Protein AF-A0A967IBI1-F1 (a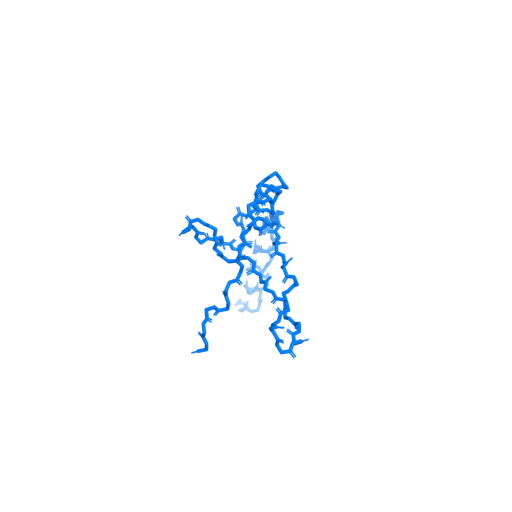fdb_monomer_lite)

Structure (mmCIF, N/CA/C/O backbone):
data_AF-A0A967IBI1-F1
#
_entry.id   AF-A0A967IBI1-F1
#
loop_
_atom_site.group_PDB
_atom_site.id
_atom_site.type_symbol
_atom_site.label_atom_id
_atom_site.label_alt_id
_atom_site.label_comp_id
_atom_site.label_asym_id
_atom_site.label_entity_id
_atom_site.label_seq_id
_atom_site.pdbx_PDB_ins_code
_atom_site.Cartn_x
_atom_site.Cartn_y
_atom_site.Cartn_z
_atom_site.occupancy
_atom_site.B_iso_or_equiv
_atom_site.auth_seq_id
_atom_site.auth_comp_id
_atom_site.auth_asym_id
_atom_site.auth_atom_id
_atom_site.pdbx_PDB_model_num
ATOM 1 N N . GLN A 1 1 ? 18.242 -18.015 -33.161 1.00 54.34 1 GLN A N 1
ATOM 2 C CA . GLN A 1 1 ? 18.428 -16.811 -32.322 1.00 54.34 1 GLN A CA 1
ATOM 3 C C . GLN A 1 1 ? 17.671 -17.035 -31.016 1.00 54.34 1 GLN A C 1
ATOM 5 O O . GLN A 1 1 ? 16.508 -17.409 -31.061 1.00 54.34 1 GLN A O 1
ATOM 10 N N . SER A 1 2 ? 18.365 -16.994 -29.881 1.00 78.00 2 SER A N 1
ATOM 11 C CA . SER A 1 2 ? 17.962 -17.609 -28.607 1.00 78.00 2 SER A CA 1
ATOM 12 C C . SER A 1 2 ? 16.836 -16.858 -27.878 1.00 78.00 2 SER A C 1
ATOM 14 O O . SER A 1 2 ? 16.945 -15.666 -27.606 1.00 78.00 2 SER A O 1
ATOM 16 N N . VAL A 1 3 ? 15.775 -17.580 -27.495 1.00 80.06 3 VAL A N 1
ATOM 17 C CA . VAL A 1 3 ? 14.612 -17.071 -26.731 1.00 80.06 3 VAL A CA 1
ATOM 18 C C . VAL A 1 3 ? 15.030 -16.412 -25.408 1.00 80.06 3 VAL A C 1
ATOM 20 O O . VAL A 1 3 ? 14.459 -15.402 -25.008 1.00 80.06 3 VAL A O 1
ATOM 23 N N . ALA A 1 4 ? 16.092 -16.921 -24.777 1.00 81.12 4 ALA A N 1
ATOM 24 C CA . ALA A 1 4 ? 16.664 -16.350 -23.559 1.00 81.12 4 ALA A CA 1
ATOM 25 C C . ALA A 1 4 ? 17.144 -14.896 -23.738 1.00 81.12 4 ALA A C 1
ATOM 27 O O . ALA A 1 4 ? 16.919 -14.067 -22.863 1.00 81.12 4 ALA A O 1
ATOM 28 N N . LEU A 1 5 ? 17.742 -14.556 -24.888 1.00 82.25 5 LEU A N 1
ATOM 29 C CA . LEU A 1 5 ? 18.207 -13.191 -25.158 1.00 82.25 5 LEU A CA 1
ATOM 30 C C . LEU A 1 5 ? 17.032 -12.215 -25.309 1.00 82.25 5 LEU A C 1
ATOM 32 O O . LEU A 1 5 ? 17.125 -11.063 -24.892 1.00 82.25 5 LEU A O 1
ATOM 36 N N . ARG A 1 6 ? 15.911 -12.687 -25.869 1.00 82.75 6 ARG A N 1
ATOM 37 C CA . ARG A 1 6 ? 14.686 -11.893 -26.000 1.00 82.75 6 ARG A CA 1
ATOM 38 C C . ARG A 1 6 ? 14.092 -11.554 -24.633 1.00 82.75 6 ARG A C 1
ATOM 40 O O . ARG A 1 6 ? 13.825 -10.384 -24.397 1.00 82.75 6 ARG A O 1
ATOM 47 N N . LEU A 1 7 ? 13.986 -12.533 -23.732 1.00 84.94 7 LEU A N 1
ATOM 48 C CA . LEU A 1 7 ? 13.476 -12.321 -22.370 1.00 84.94 7 LEU A CA 1
ATOM 49 C C . LEU A 1 7 ? 14.333 -11.325 -21.578 1.00 84.94 7 LEU A C 1
ATOM 51 O O . LEU A 1 7 ? 13.799 -10.467 -20.881 1.00 84.94 7 LEU A O 1
ATOM 55 N N . ILE A 1 8 ? 15.660 -11.405 -21.715 1.00 82.88 8 ILE A N 1
ATOM 56 C CA . ILE A 1 8 ? 16.582 -10.458 -21.069 1.00 82.88 8 ILE A CA 1
ATOM 57 C C . ILE A 1 8 ? 16.377 -9.046 -21.632 1.00 82.88 8 ILE A C 1
ATOM 59 O O . ILE A 1 8 ? 16.291 -8.082 -20.878 1.00 82.88 8 ILE A O 1
ATOM 63 N N . CYS A 1 9 ? 16.252 -8.916 -22.955 1.00 85.00 9 CYS A N 1
ATOM 64 C CA . CYS A 1 9 ? 16.043 -7.623 -23.601 1.00 85.00 9 CYS A CA 1
ATOM 65 C C . CYS A 1 9 ? 14.656 -7.023 -23.290 1.00 85.00 9 CYS A C 1
ATOM 67 O O . CYS A 1 9 ? 14.532 -5.806 -23.173 1.00 85.00 9 CYS A O 1
ATOM 69 N N . GLU A 1 10 ? 13.620 -7.854 -23.136 1.00 85.81 10 GLU A N 1
ATOM 70 C CA . GLU A 1 10 ? 12.283 -7.443 -22.681 1.00 85.81 10 GLU A CA 1
ATOM 71 C C . GLU A 1 10 ? 12.333 -6.941 -21.228 1.00 85.81 10 GLU A C 1
ATOM 73 O O . GLU A 1 10 ? 11.911 -5.813 -20.976 1.00 85.81 10 GLU A O 1
ATOM 78 N N . ARG A 1 11 ? 12.991 -7.673 -20.317 1.00 87.62 11 ARG A N 1
ATOM 79 C CA . ARG A 1 11 ? 13.198 -7.236 -18.924 1.00 87.62 11 ARG A CA 1
ATOM 80 C C . ARG A 1 11 ? 13.963 -5.918 -18.809 1.00 87.62 11 ARG A C 1
ATOM 82 O O . ARG A 1 11 ? 13.558 -5.040 -18.056 1.00 87.62 11 ARG A O 1
ATOM 89 N N . GLU A 1 12 ? 15.041 -5.746 -19.570 1.00 86.25 12 GLU A N 1
ATOM 90 C CA . GLU A 1 12 ? 15.816 -4.495 -19.603 1.00 86.25 12 GLU A CA 1
ATOM 91 C C . GLU A 1 12 ? 14.975 -3.300 -20.081 1.00 86.25 12 GLU A C 1
ATOM 93 O O . GLU A 1 12 ? 15.120 -2.184 -19.581 1.00 86.25 12 GLU A O 1
ATOM 98 N N . LYS A 1 13 ? 14.072 -3.520 -21.046 1.00 85.88 13 LYS A N 1
ATOM 99 C CA . LYS A 1 13 ? 13.133 -2.488 -21.507 1.00 85.88 13 LYS A CA 1
ATOM 100 C C . LYS A 1 13 ? 12.084 -2.163 -20.447 1.00 85.88 13 LYS A C 1
ATOM 102 O O . LYS A 1 13 ? 11.793 -0.988 -20.256 1.00 85.88 13 LYS A O 1
ATOM 107 N N . GLU A 1 14 ? 11.554 -3.167 -19.750 1.00 83.25 14 GLU A N 1
ATOM 108 C CA . GLU A 1 14 ? 10.613 -2.971 -18.640 1.00 83.25 14 GLU A CA 1
ATOM 109 C C . GLU A 1 14 ? 11.244 -2.162 -17.502 1.00 83.25 14 GLU A C 1
ATOM 111 O O . GLU A 1 14 ? 10.631 -1.219 -17.013 1.00 83.25 14 GLU A O 1
ATOM 116 N N . ILE A 1 15 ? 12.493 -2.465 -17.132 1.00 81.88 15 ILE A N 1
ATOM 117 C CA . ILE A 1 15 ? 13.226 -1.721 -16.099 1.00 81.88 15 ILE A CA 1
ATOM 118 C C . ILE A 1 15 ? 13.464 -0.270 -16.542 1.00 81.88 15 ILE A C 1
ATOM 120 O O . ILE A 1 15 ? 13.262 0.648 -15.754 1.00 81.88 15 ILE A O 1
ATOM 124 N N . LYS A 1 16 ? 13.837 -0.033 -17.808 1.00 82.81 16 LYS A N 1
ATOM 125 C CA . LYS A 1 16 ? 14.031 1.331 -18.340 1.00 82.81 16 LYS A CA 1
ATOM 126 C C . LYS A 1 16 ? 12.735 2.134 -18.446 1.00 82.81 16 LYS A C 1
ATOM 128 O O . LYS A 1 16 ? 12.773 3.355 -18.339 1.00 82.81 16 LYS A O 1
ATOM 133 N N . ALA A 1 17 ? 11.609 1.465 -18.682 1.00 84.62 17 ALA A N 1
ATOM 134 C CA . ALA A 1 17 ? 10.287 2.083 -18.730 1.00 84.62 17 ALA A CA 1
ATOM 135 C C . ALA A 1 17 ? 9.639 2.225 -17.341 1.00 84.62 17 ALA A C 1
ATOM 137 O O . ALA A 1 17 ? 8.584 2.849 -17.221 1.00 84.62 17 ALA A O 1
ATOM 138 N N . PHE A 1 18 ? 10.242 1.652 -16.295 1.00 83.75 18 PHE A N 1
ATOM 139 C CA . PHE A 1 18 ? 9.731 1.743 -14.938 1.00 83.75 18 PHE A CA 1
ATOM 140 C C . PHE A 1 18 ? 9.922 3.163 -14.396 1.00 83.75 18 PHE A C 1
ATOM 142 O O . PHE A 1 18 ? 11.037 3.600 -14.118 1.00 83.75 18 PHE A O 1
ATOM 149 N N . VAL A 1 19 ? 8.814 3.884 -14.226 1.00 78.56 19 VAL A N 1
ATOM 150 C CA . VAL A 1 19 ? 8.798 5.203 -13.588 1.00 78.56 19 VAL A CA 1
ATOM 151 C C . VAL A 1 19 ? 8.392 5.013 -12.125 1.00 78.56 19 VAL A C 1
ATOM 153 O 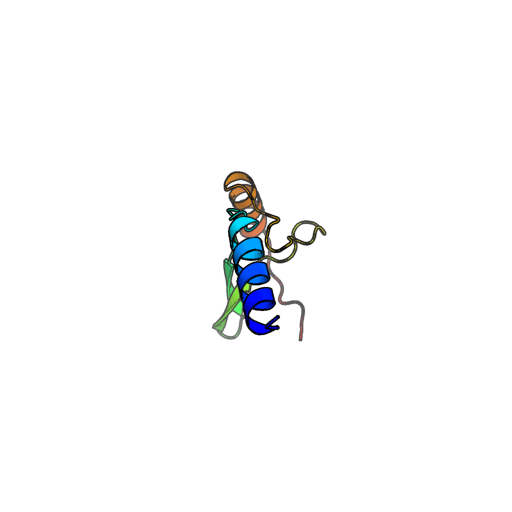O . VAL A 1 19 ? 7.226 4.691 -11.874 1.00 78.56 19 VAL A O 1
ATOM 156 N N . PRO A 1 20 ? 9.309 5.188 -11.153 1.00 79.12 20 PRO A N 1
ATOM 157 C CA . PRO A 1 20 ? 8.951 5.122 -9.745 1.00 79.12 20 PRO A CA 1
ATOM 158 C C . PRO A 1 20 ? 7.975 6.258 -9.431 1.00 79.12 20 PRO A C 1
ATOM 160 O O . PRO A 1 20 ? 8.261 7.426 -9.692 1.00 79.12 20 PRO A O 1
ATOM 163 N N . ARG A 1 21 ? 6.809 5.912 -8.887 1.00 74.69 21 ARG A N 1
ATOM 164 C CA . ARG A 1 21 ? 5.829 6.884 -8.398 1.00 74.69 21 ARG A CA 1
ATOM 165 C C . ARG A 1 21 ? 5.836 6.864 -6.884 1.00 74.69 21 ARG A C 1
ATOM 167 O O . ARG A 1 21 ? 5.722 5.793 -6.287 1.00 74.69 21 ARG A O 1
ATOM 174 N N . GLU A 1 22 ? 5.982 8.039 -6.284 1.00 73.50 22 GLU A N 1
ATOM 175 C CA . GLU A 1 22 ? 5.781 8.190 -4.851 1.00 73.50 22 GLU A CA 1
ATOM 176 C C . GLU A 1 22 ? 4.290 8.038 -4.557 1.00 73.50 22 GLU A C 1
ATOM 178 O O . GLU A 1 22 ? 3.448 8.675 -5.189 1.00 73.50 22 GLU A O 1
ATOM 183 N N . TYR A 1 23 ? 3.970 7.151 -3.624 1.00 77.50 23 TYR A N 1
ATOM 184 C CA . TYR A 1 23 ? 2.617 6.958 -3.141 1.00 77.50 23 TYR A CA 1
ATOM 185 C C . TYR A 1 23 ? 2.645 6.906 -1.622 1.00 77.50 23 TYR A C 1
ATOM 187 O O . TYR A 1 23 ? 3.607 6.442 -1.007 1.00 77.50 23 TYR A O 1
ATOM 195 N N . TRP A 1 24 ? 1.562 7.374 -1.027 1.00 74.44 24 TRP A N 1
ATOM 196 C CA . TRP A 1 24 ? 1.352 7.350 0.406 1.00 74.44 24 TRP A CA 1
ATOM 197 C C . TRP A 1 24 ? 0.281 6.312 0.732 1.00 74.44 24 TRP A C 1
ATOM 199 O O . TRP A 1 24 ? -0.712 6.165 0.021 1.00 74.44 24 TRP A O 1
ATOM 209 N N . SER A 1 25 ? 0.483 5.566 1.813 1.00 71.62 25 SER A N 1
ATOM 210 C CA . SER A 1 25 ? -0.505 4.631 2.346 1.00 71.62 25 SER A CA 1
ATOM 211 C C . SER A 1 25 ? -0.851 5.023 3.771 1.00 71.62 25 SER A C 1
ATOM 213 O O . SER A 1 25 ? 0.046 5.258 4.578 1.00 71.62 25 SER A O 1
ATOM 215 N N . ILE A 1 26 ? -2.145 5.068 4.079 1.00 73.75 26 ILE A N 1
ATOM 216 C CA . ILE A 1 26 ? -2.635 5.343 5.429 1.00 73.75 26 ILE A CA 1
ATOM 217 C C . ILE A 1 26 ? -2.952 4.003 6.093 1.00 73.75 26 ILE A C 1
ATOM 219 O O . ILE A 1 26 ? -3.750 3.212 5.578 1.00 73.75 26 ILE A O 1
ATOM 223 N N . GLU A 1 27 ? -2.300 3.752 7.224 1.00 76.75 27 GLU A N 1
ATOM 224 C CA . GLU A 1 27 ? -2.521 2.586 8.075 1.00 76.75 27 GLU A CA 1
ATOM 225 C C . GLU A 1 27 ? -3.107 3.064 9.405 1.00 76.75 27 GLU A C 1
ATOM 227 O O . GLU A 1 27 ? -2.572 3.979 10.029 1.00 76.75 27 GLU A O 1
ATOM 232 N N . ALA A 1 28 ? -4.207 2.451 9.829 1.00 73.31 28 ALA A N 1
ATOM 233 C CA . ALA A 1 28 ? -4.848 2.704 11.109 1.00 73.31 28 ALA A CA 1
ATOM 234 C C . ALA A 1 28 ? -4.681 1.474 12.005 1.00 73.31 28 ALA A C 1
ATOM 236 O O . ALA A 1 28 ? -4.983 0.352 11.591 1.00 73.31 28 ALA A O 1
ATOM 237 N N . ASP A 1 29 ? -4.202 1.681 13.229 1.00 76.06 29 ASP A N 1
ATOM 238 C CA . ASP A 1 29 ? -4.153 0.642 14.256 1.00 76.06 29 ASP A CA 1
ATOM 239 C C . ASP A 1 29 ? -5.471 0.698 15.039 1.00 76.06 29 ASP A C 1
ATOM 241 O O . ASP A 1 29 ? -5.737 1.654 15.770 1.00 76.06 29 ASP A O 1
ATOM 245 N N . LEU A 1 30 ? -6.346 -0.280 14.805 1.00 72.94 30 LEU A N 1
ATOM 246 C CA . LEU A 1 30 ? -7.681 -0.343 15.395 1.00 72.94 30 LEU A CA 1
ATOM 247 C C . LEU A 1 30 ? -7.723 -1.465 16.428 1.00 72.94 30 LEU A C 1
ATOM 249 O O . LEU A 1 30 ? -7.114 -2.519 16.250 1.00 72.94 30 LEU A O 1
ATOM 253 N N . LYS A 1 31 ? -8.479 -1.261 17.506 1.00 74.31 31 LYS A N 1
ATOM 254 C CA . LYS A 1 31 ? -8.719 -2.285 18.527 1.00 74.31 31 LYS A CA 1
ATOM 255 C C . LYS A 1 31 ? -10.181 -2.695 18.507 1.00 74.31 31 LYS A C 1
ATOM 257 O O . LYS A 1 31 ? -11.066 -1.846 18.510 1.00 74.31 31 LYS A O 1
ATOM 262 N N . THR A 1 32 ? -10.426 -3.999 18.494 1.00 70.00 32 THR A N 1
ATOM 263 C CA . THR A 1 32 ? -11.764 -4.552 18.726 1.00 70.00 32 THR A CA 1
ATOM 264 C C . THR A 1 32 ? -12.154 -4.399 20.198 1.00 70.00 32 THR A C 1
ATOM 266 O O . THR A 1 32 ? -11.286 -4.325 21.070 1.00 70.00 32 THR A O 1
ATOM 269 N N . GLU A 1 33 ? -13.453 -4.434 20.508 1.00 68.50 33 GLU A N 1
ATOM 270 C CA . GLU A 1 33 ? -13.944 -4.489 21.900 1.00 68.50 33 GLU A CA 1
ATOM 271 C C . GLU A 1 33 ? -13.391 -5.693 22.686 1.00 68.50 33 GLU A C 1
ATOM 273 O O . GLU A 1 33 ? -13.300 -5.645 23.909 1.00 68.50 33 GLU A O 1
ATOM 278 N N . LYS A 1 34 ? -12.961 -6.756 21.991 1.00 69.38 34 LYS A N 1
ATOM 279 C CA . LYS A 1 34 ? -12.320 -7.939 22.589 1.00 69.38 34 LYS A CA 1
ATOM 280 C C . LYS A 1 34 ? -10.828 -7.748 22.897 1.00 69.38 34 LYS A C 1
ATOM 282 O O . LYS A 1 34 ? -10.197 -8.664 23.414 1.00 69.38 34 LYS A O 1
ATOM 287 N N . GLY A 1 35 ? -10.258 -6.579 22.597 1.00 69.19 35 GLY A N 1
ATOM 288 C CA . GLY A 1 35 ? -8.852 -6.255 22.853 1.00 69.19 35 GLY A CA 1
ATOM 289 C C . GLY A 1 35 ? -7.875 -6.741 21.779 1.00 69.19 35 GLY A C 1
ATOM 290 O O . GLY A 1 35 ? -6.676 -6.492 21.897 1.00 69.19 35 GLY A O 1
ATOM 291 N N . GLU A 1 36 ? -8.356 -7.384 20.713 1.00 73.00 36 GLU A N 1
ATOM 292 C CA . GLU A 1 36 ? -7.524 -7.753 19.566 1.00 73.00 36 GLU A CA 1
ATOM 293 C C . GLU A 1 36 ? -7.263 -6.510 18.707 1.00 73.00 36 GLU A C 1
ATOM 295 O O . GLU A 1 36 ? -8.201 -5.881 18.203 1.00 73.00 36 GLU A O 1
ATOM 300 N N . GLY A 1 37 ? -5.987 -6.139 18.589 1.00 73.44 37 GLY A N 1
ATOM 301 C CA . GLY A 1 37 ? -5.521 -5.061 17.723 1.00 73.44 37 GLY A CA 1
ATOM 302 C C . GLY A 1 37 ? -5.291 -5.570 16.305 1.00 73.44 37 GLY A C 1
ATOM 303 O O . GLY A 1 37 ? -4.618 -6.582 16.110 1.00 73.44 37 GLY A O 1
ATOM 304 N N . PHE A 1 38 ? -5.826 -4.870 15.312 1.00 77.50 38 PHE A N 1
ATOM 305 C CA . PHE A 1 38 ? -5.580 -5.163 13.909 1.00 77.50 38 PHE A CA 1
ATOM 306 C C . PHE A 1 38 ? -5.258 -3.883 13.142 1.00 77.50 38 PHE A C 1
ATOM 308 O O . PHE A 1 38 ? -5.795 -2.807 13.404 1.00 77.50 38 PHE A O 1
ATOM 315 N N . LYS A 1 39 ? -4.371 -4.019 12.157 1.00 75.88 39 LYS A N 1
ATOM 316 C CA . LYS A 1 39 ? -4.031 -2.930 11.246 1.00 75.88 39 LYS A CA 1
ATOM 317 C C . LYS A 1 39 ? -5.012 -2.918 10.087 1.00 75.88 39 LYS A C 1
ATOM 319 O O . LYS A 1 39 ? -5.106 -3.896 9.345 1.00 75.88 39 LYS A O 1
ATOM 324 N N . ALA A 1 40 ? -5.706 -1.805 9.907 1.00 73.00 40 ALA A N 1
ATOM 325 C CA . ALA A 1 40 ? -6.538 -1.553 8.745 1.00 73.00 40 ALA A CA 1
ATOM 326 C C . ALA A 1 40 ? -5.814 -0.609 7.787 1.00 73.00 40 ALA A C 1
ATOM 328 O O . ALA A 1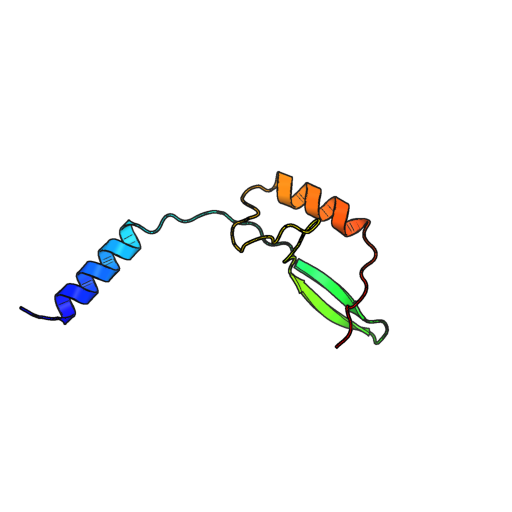 40 ? -5.257 0.410 8.188 1.00 73.00 40 ALA A O 1
ATOM 329 N N . LYS A 1 41 ? -5.835 -0.945 6.498 1.00 73.12 41 LYS A N 1
ATOM 330 C CA . LYS A 1 41 ? -5.344 -0.061 5.440 1.00 73.12 41 LYS A CA 1
ATOM 331 C C . LYS A 1 41 ? -6.513 0.684 4.827 1.00 73.12 41 LYS A C 1
ATOM 333 O O . LYS A 1 41 ? -7.570 0.098 4.582 1.00 73.12 41 LYS A O 1
ATOM 338 N N . LEU A 1 42 ? -6.316 1.966 4.552 1.00 69.00 42 LEU A N 1
ATOM 339 C CA . LEU A 1 42 ? -7.330 2.768 3.890 1.00 69.00 42 LEU A CA 1
ATOM 340 C C . LEU A 1 42 ? -7.455 2.356 2.417 1.00 69.00 42 LEU A C 1
ATOM 342 O O . LEU A 1 42 ? -6.544 2.570 1.622 1.00 69.00 42 LEU A O 1
ATOM 346 N N . HIS A 1 43 ? -8.596 1.768 2.056 1.00 65.25 43 HIS A N 1
ATOM 347 C CA . HIS A 1 43 ? -8.888 1.326 0.684 1.00 65.25 43 HIS A CA 1
ATOM 348 C C . HIS A 1 43 ? -9.975 2.156 -0.015 1.00 65.25 43 HIS A C 1
ATOM 350 O O . HIS A 1 43 ? -10.094 2.126 -1.242 1.00 65.25 43 HIS A O 1
ATOM 356 N N . LYS A 1 44 ? -10.807 2.877 0.740 1.00 61.81 44 LYS A N 1
ATOM 357 C CA . LYS A 1 44 ? -11.898 3.708 0.215 1.00 61.81 44 LYS A CA 1
ATOM 358 C C . LYS A 1 44 ? -12.072 4.939 1.090 1.00 61.81 44 LYS A C 1
ATOM 360 O O . LYS A 1 44 ? -12.058 4.815 2.309 1.00 61.81 44 LYS A O 1
ATOM 365 N N . VAL A 1 45 ? -12.299 6.082 0.457 1.00 65.25 45 VAL A N 1
ATOM 366 C CA . VAL A 1 45 ? -12.658 7.341 1.116 1.00 65.25 45 VAL A CA 1
ATOM 367 C C . VAL A 1 45 ? -13.837 7.924 0.355 1.00 65.25 45 VAL A C 1
ATOM 369 O O . VAL A 1 45 ? -13.771 8.026 -0.867 1.00 65.25 45 VAL A O 1
ATOM 372 N N . ASP A 1 46 ? -14.909 8.286 1.060 1.00 58.50 46 ASP A N 1
ATOM 373 C CA . ASP A 1 46 ? -16.042 9.034 0.490 1.00 58.50 46 ASP A CA 1
ATOM 374 C C . ASP A 1 46 ? -16.635 8.378 -0.779 1.00 58.50 46 ASP A C 1
ATOM 376 O O . ASP A 1 46 ? -16.888 9.001 -1.807 1.00 58.50 46 ASP A O 1
ATOM 380 N N . GLY A 1 47 ? -16.740 7.043 -0.767 1.00 59.91 47 GLY A N 1
ATOM 381 C CA . GLY A 1 47 ? -17.220 6.257 -1.913 1.00 59.91 47 GLY A CA 1
ATOM 382 C C . GLY A 1 47 ? -16.232 6.123 -3.083 1.00 59.91 47 GLY A C 1
ATOM 383 O O . GLY A 1 47 ? -16.456 5.299 -3.973 1.00 59.91 47 GLY A O 1
ATOM 384 N N . LYS A 1 48 ? -15.100 6.836 -3.071 1.00 54.84 48 LYS A N 1
ATOM 385 C CA . LYS A 1 48 ? -14.015 6.689 -4.046 1.00 54.84 48 LYS A CA 1
ATOM 386 C C . LYS A 1 48 ? -13.026 5.625 -3.572 1.00 54.84 48 LYS A C 1
ATOM 388 O O . LYS A 1 48 ? -12.471 5.694 -2.475 1.00 54.84 48 LYS A O 1
ATOM 393 N N . LYS A 1 49 ? -12.811 4.601 -4.403 1.00 57.28 49 LYS A N 1
ATOM 394 C CA . LYS A 1 49 ? -11.742 3.618 -4.181 1.00 57.28 49 LYS A CA 1
ATOM 395 C C . LYS A 1 49 ? -10.401 4.339 -4.279 1.00 57.28 49 LYS A C 1
ATOM 397 O O . LYS A 1 49 ? -10.088 4.904 -5.322 1.00 57.28 49 LYS A O 1
ATOM 402 N N . LEU A 1 50 ? -9.639 4.303 -3.192 1.00 63.75 50 LEU A N 1
ATOM 403 C CA . LEU A 1 50 ? -8.247 4.712 -3.199 1.00 63.75 50 LEU A CA 1
ATOM 404 C C . LEU A 1 50 ? -7.476 3.564 -3.848 1.00 63.75 50 LEU A C 1
ATOM 406 O O . LEU A 1 50 ? -7.295 2.498 -3.257 1.00 63.75 50 LEU A O 1
ATOM 410 N N . ASP A 1 51 ? -7.119 3.749 -5.115 1.00 58.25 51 ASP A N 1
ATOM 411 C CA . ASP A 1 51 ? -6.225 2.826 -5.804 1.00 58.25 51 ASP A CA 1
ATOM 412 C C . ASP A 1 51 ? -4.835 2.846 -5.143 1.00 58.25 51 ASP A C 1
ATOM 414 O O . ASP A 1 51 ? -4.515 3.766 -4.386 1.00 58.25 51 ASP A O 1
ATOM 418 N N . LYS A 1 52 ? -3.978 1.855 -5.421 1.00 57.09 52 LYS A N 1
ATOM 419 C CA . LYS A 1 52 ? -2.661 1.738 -4.751 1.00 57.09 52 LYS A CA 1
ATOM 420 C C . LYS A 1 52 ? -1.756 2.963 -4.950 1.00 57.09 52 LYS A C 1
ATOM 422 O O . LYS A 1 52 ? -0.811 3.142 -4.193 1.00 57.09 52 LYS A O 1
ATOM 427 N N . PHE A 1 53 ? -2.067 3.792 -5.943 1.00 59.81 53 PHE A N 1
ATOM 428 C CA . PHE A 1 53 ? -1.355 5.019 -6.294 1.00 59.81 53 PHE A CA 1
ATOM 429 C C . PHE A 1 53 ? -2.210 6.281 -6.126 1.00 59.81 53 PHE A C 1
ATOM 431 O O . PHE A 1 53 ? -1.849 7.326 -6.644 1.00 59.81 53 PHE A O 1
ATOM 438 N N . ALA A 1 54 ? -3.370 6.201 -5.472 1.00 62.50 54 ALA A N 1
ATOM 439 C CA . ALA A 1 54 ? -4.308 7.322 -5.442 1.00 62.50 54 ALA A CA 1
ATOM 440 C C . ALA A 1 54 ? -3.886 8.463 -4.503 1.00 62.50 54 ALA A C 1
ATOM 442 O O . ALA A 1 54 ? -4.379 9.574 -4.671 1.00 62.50 54 ALA A O 1
ATOM 443 N N . ILE A 1 55 ? -2.987 8.216 -3.541 1.00 68.00 55 ILE A N 1
ATOM 444 C CA . ILE A 1 55 ? -2.418 9.276 -2.701 1.00 68.00 55 ILE A CA 1
ATOM 445 C C . ILE A 1 55 ? -1.004 9.589 -3.195 1.00 68.00 55 ILE A C 1
ATOM 447 O O . ILE A 1 55 ? -0.025 9.009 -2.733 1.00 68.00 55 ILE A O 1
ATOM 451 N N . GLU A 1 56 ? -0.900 10.523 -4.134 1.00 67.81 56 GLU A N 1
ATOM 452 C CA . GLU A 1 56 ? 0.387 10.997 -4.673 1.00 67.81 56 GLU A CA 1
ATOM 453 C C . GLU A 1 56 ? 0.954 12.178 -3.860 1.00 67.81 56 GLU A C 1
ATOM 455 O O . GLU A 1 56 ? 2.061 12.642 -4.115 1.00 67.81 56 GLU A O 1
ATOM 460 N N . SER A 1 57 ? 0.205 12.697 -2.877 1.00 72.56 57 SER A N 1
ATOM 461 C CA . SER A 1 5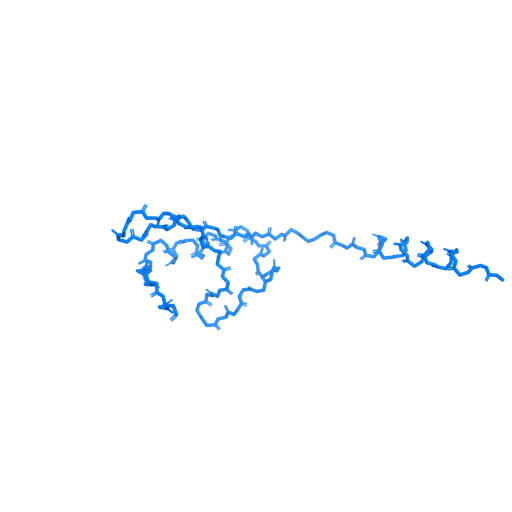7 ? 0.585 13.896 -2.126 1.00 72.56 57 SER A CA 1
ATOM 462 C C . SER A 1 57 ? 0.314 13.779 -0.631 1.00 72.56 57 SER A C 1
ATOM 464 O O . SER A 1 57 ? -0.778 13.401 -0.200 1.00 72.56 57 SER A O 1
ATOM 466 N N . LYS A 1 58 ? 1.285 14.237 0.168 1.00 71.88 58 LYS A N 1
ATOM 467 C CA . LYS A 1 58 ? 1.178 14.362 1.628 1.00 71.88 58 LYS A CA 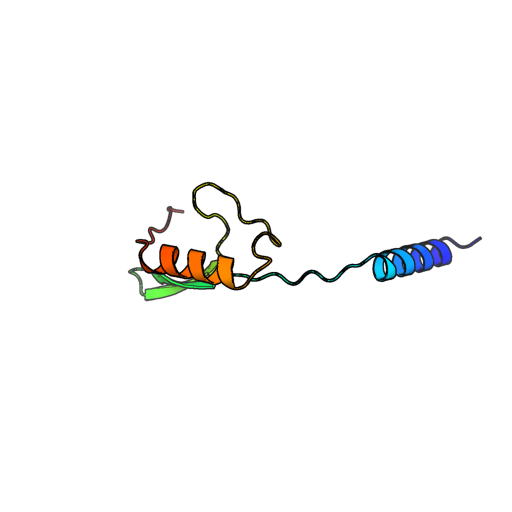1
ATOM 468 C C . LYS A 1 58 ? -0.043 15.181 2.064 1.00 71.88 58 LYS A C 1
ATOM 470 O O . LYS A 1 58 ? -0.625 14.886 3.098 1.00 71.88 58 LYS A O 1
ATOM 475 N N . LYS A 1 59 ? -0.456 16.181 1.275 1.00 75.31 59 LYS A N 1
ATOM 476 C CA . LYS A 1 59 ? -1.609 17.035 1.606 1.00 75.31 59 LYS A CA 1
ATOM 477 C C . LYS A 1 59 ? -2.932 16.265 1.543 1.00 75.31 59 LYS A C 1
ATOM 479 O O . LYS A 1 59 ? -3.732 16.365 2.462 1.00 75.31 59 LYS A O 1
ATOM 484 N N . GLN A 1 60 ? -3.104 15.431 0.513 1.00 73.06 60 GLN A N 1
ATOM 485 C CA . GLN A 1 60 ? -4.241 14.511 0.437 1.00 73.06 60 GLN A CA 1
ATOM 486 C C . GLN A 1 60 ? -4.198 13.497 1.577 1.00 73.06 60 GLN A C 1
ATOM 488 O O . GLN A 1 60 ? -5.228 13.224 2.174 1.00 73.06 60 GLN A O 1
ATOM 493 N N . ALA A 1 61 ? -3.018 12.965 1.912 1.00 71.31 61 ALA A N 1
ATOM 494 C CA . ALA A 1 61 ? -2.891 12.051 3.043 1.00 71.31 61 ALA A CA 1
ATOM 495 C C . ALA A 1 61 ? -3.349 12.696 4.365 1.00 71.31 61 ALA A C 1
ATOM 497 O O . ALA A 1 61 ? -4.044 12.047 5.139 1.00 71.31 61 ALA A O 1
ATOM 498 N N . ASP A 1 62 ? -2.988 13.961 4.601 1.00 74.31 62 ASP A N 1
ATOM 499 C CA . ASP A 1 62 ? -3.327 14.708 5.819 1.00 74.31 62 ASP A CA 1
ATOM 500 C C . ASP A 1 62 ? -4.825 15.041 5.907 1.00 74.31 62 ASP A C 1
ATOM 502 O O . ASP A 1 62 ? -5.445 14.784 6.934 1.00 74.31 62 ASP A O 1
ATOM 506 N N . GLU A 1 63 ? -5.439 15.506 4.810 1.00 77.38 63 GLU A N 1
ATOM 507 C CA . GLU A 1 63 ? -6.894 15.744 4.741 1.00 77.38 63 GLU A CA 1
ATOM 508 C C . GLU A 1 63 ? -7.690 14.457 5.005 1.00 77.38 63 GLU A C 1
ATOM 510 O O . GLU A 1 63 ? -8.677 14.455 5.743 1.00 77.38 63 GLU A O 1
ATOM 515 N N . LEU A 1 64 ? -7.226 13.335 4.448 1.00 72.19 64 LEU A N 1
ATOM 516 C CA . LEU A 1 64 ? -7.809 12.022 4.706 1.00 72.19 64 LEU A CA 1
ATOM 517 C C . LEU A 1 64 ? -7.624 11.590 6.159 1.00 72.19 64 LEU A C 1
ATOM 519 O O . LEU A 1 64 ? -8.553 11.046 6.748 1.00 72.19 64 LEU A O 1
ATOM 523 N N . LEU A 1 65 ? -6.446 11.828 6.737 1.00 72.31 65 LEU A N 1
ATOM 524 C CA . LEU A 1 65 ? -6.142 11.488 8.124 1.00 72.31 65 LEU A CA 1
ATOM 525 C C . LEU A 1 65 ? -7.035 12.277 9.087 1.00 72.31 65 LEU A C 1
ATOM 527 O O . LEU A 1 65 ? -7.588 11.676 10.002 1.00 72.31 65 LEU A O 1
ATOM 531 N N . GLN A 1 66 ? -7.251 13.573 8.844 1.00 73.69 66 GLN A N 1
ATOM 532 C CA . GLN A 1 66 ? -8.160 14.397 9.646 1.00 73.69 66 GLN A CA 1
ATOM 533 C C . GLN A 1 66 ? -9.603 13.877 9.590 1.00 73.69 66 GLN A C 1
ATOM 535 O O . GLN A 1 66 ? -10.197 13.624 10.637 1.00 73.69 66 GLN A O 1
ATOM 540 N N . GLY A 1 67 ? -10.136 13.608 8.392 1.00 70.44 67 GLY A N 1
ATOM 541 C CA . GLY A 1 67 ? -11.491 13.058 8.251 1.00 70.44 67 GLY A CA 1
ATOM 542 C C . GLY A 1 67 ? -11.654 11.672 8.886 1.00 70.44 67 GLY A C 1
ATOM 543 O O . GLY A 1 67 ? -12.702 11.344 9.436 1.00 70.44 67 GLY A O 1
ATOM 544 N N . LEU A 1 68 ? -10.599 10.859 8.851 1.00 69.38 68 LEU A N 1
ATOM 545 C CA . LEU A 1 68 ? -10.546 9.553 9.502 1.00 69.38 68 LEU A CA 1
ATOM 546 C C . LEU A 1 68 ? -10.441 9.658 11.027 1.00 69.38 68 LEU A C 1
ATOM 548 O O . LEU A 1 68 ? -11.012 8.835 11.739 1.00 69.38 68 LEU A O 1
ATOM 552 N N . GLN A 1 69 ? -9.733 10.648 11.556 1.00 65.69 69 GLN A N 1
ATOM 553 C CA . GLN A 1 69 ? -9.575 10.822 12.997 1.00 65.69 69 GLN A CA 1
ATOM 554 C C . GLN A 1 69 ? -10.903 11.184 13.684 1.00 65.69 69 GLN A C 1
ATOM 556 O O . GLN A 1 69 ? -11.121 10.803 14.832 1.00 65.69 69 GLN A O 1
ATOM 561 N N . GLU A 1 70 ? -11.802 11.867 12.973 1.00 62.19 70 GLU A N 1
ATOM 562 C CA . GLU A 1 70 ? -13.153 12.195 13.447 1.00 62.19 70 GLU A CA 1
ATOM 563 C C . GLU A 1 70 ? -14.184 11.083 13.178 1.00 62.19 70 GLU A C 1
ATOM 565 O O . GLU A 1 70 ? -15.285 11.097 13.735 1.00 62.19 70 GLU A O 1
ATOM 570 N N . ALA A 1 71 ? -13.850 10.096 12.343 1.00 62.84 71 ALA A N 1
ATOM 571 C CA . ALA A 1 71 ? -14.779 9.045 11.957 1.00 62.84 71 ALA A CA 1
ATOM 572 C C . ALA A 1 71 ? -14.910 7.955 13.033 1.00 62.84 71 ALA A C 1
ATOM 574 O O . ALA A 1 71 ? -13.933 7.418 13.553 1.00 62.84 71 ALA A O 1
ATOM 575 N N . SER A 1 72 ? -16.153 7.559 13.317 1.00 58.81 72 SER A N 1
ATOM 576 C CA . SER A 1 72 ? -16.441 6.357 14.103 1.00 58.81 72 SER A CA 1
ATOM 577 C C . SER A 1 72 ? -16.276 5.113 13.232 1.00 58.81 72 SER A C 1
ATOM 579 O O . SER A 1 72 ? -17.000 4.920 12.256 1.00 58.81 72 SER A O 1
ATOM 581 N N . TYR A 1 73 ? -15.325 4.257 13.594 1.00 65.44 73 TYR A N 1
ATOM 582 C CA . TYR A 1 73 ? -15.068 3.000 12.900 1.00 65.44 73 TYR A CA 1
ATOM 583 C C . TYR A 1 73 ? -15.995 1.912 13.424 1.00 65.44 73 TYR A C 1
ATOM 585 O O . TYR A 1 73 ? -15.977 1.580 14.607 1.00 65.44 73 TYR A O 1
ATOM 593 N N . GLN A 1 74 ? -16.778 1.320 12.530 1.00 61.72 74 GLN A N 1
ATOM 594 C CA . GLN A 1 74 ? -17.520 0.099 12.808 1.00 61.72 74 GLN A CA 1
ATOM 595 C C . GLN A 1 74 ? -16.892 -1.034 12.010 1.00 61.72 74 GLN A C 1
ATOM 597 O O . GLN A 1 74 ? -16.607 -0.892 10.819 1.00 61.72 74 GLN A O 1
ATOM 602 N N . VAL A 1 75 ? -16.672 -2.170 12.669 1.00 60.94 75 VAL A N 1
ATOM 603 C CA . VAL A 1 75 ? -16.265 -3.389 11.975 1.00 60.94 75 VAL A CA 1
ATOM 604 C C . VAL A 1 75 ? -17.464 -3.833 11.144 1.00 60.94 75 VAL A C 1
ATOM 606 O O . VAL A 1 75 ? -18.455 -4.317 11.690 1.00 60.94 75 VAL A O 1
ATOM 609 N N . ALA A 1 76 ? -17.400 -3.627 9.826 1.00 59.50 76 ALA A N 1
ATOM 610 C CA . ALA A 1 76 ? -18.335 -4.270 8.916 1.00 59.50 76 ALA A CA 1
ATOM 611 C C . ALA A 1 76 ? -18.132 -5.781 9.085 1.00 59.50 76 ALA A C 1
ATOM 613 O O . ALA A 1 76 ? -17.039 -6.289 8.845 1.00 59.50 76 ALA A O 1
ATOM 614 N N . SER A 1 77 ? -19.156 -6.421 9.646 1.00 45.09 77 SER A N 1
ATOM 615 C CA . SER A 1 77 ? -19.128 -7.786 10.170 1.00 45.09 77 SER A CA 1
ATOM 616 C C . SER A 1 77 ? -18.619 -8.828 9.164 1.00 45.09 77 SER A C 1
ATOM 618 O O . SER A 1 77 ? -18.659 -8.602 7.954 1.00 45.09 77 SER A O 1
ATOM 620 N N . LEU A 1 78 ? -18.159 -9.946 9.736 1.00 44.53 78 LEU A N 1
ATOM 621 C CA . LEU A 1 78 ? -17.630 -11.168 9.116 1.00 44.53 78 LEU A CA 1
ATOM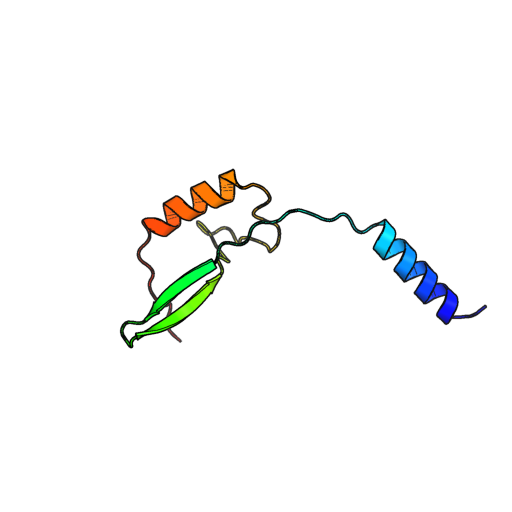 622 C C . LEU A 1 78 ? -18.496 -11.732 7.981 1.00 44.53 78 LEU A C 1
ATOM 624 O O . LEU A 1 78 ? -19.727 -11.841 8.177 1.00 44.53 78 LEU A O 1
#

pLDDT: mean 71.31, std 9.49, range [44.53, 87.62]

Radius of gyration: 19.8 Å; chains: 1; bounding box: 38×35×55 Å

Foldseek 3Di:
DDPVVVVVVVVVVVVVPDDDADADWDWDFDADPVRDTDIDTDQDDPNDGCDRRNHRDPVVVVVRVVVVVPDDDDPPDD

Sequence (78 aa):
QSVALRLICEREKEIKAFVPREYWSIEADLKTEKGEGFKAKLHKVDGKKLDKFAIESKKQADELLQGLQEASYQVASL

Secondary structure (DSSP, 8-state):
--HHHHHHHHHHHHHHH---------EEEEE-TTS-EEEEE--EETTEE--TT---SHHHHHHHHHHHHSSPP-----